Protein AF-A0A0V0RBT5-F1 (afdb_monomer)

Solvent-accessible surface area (backbone atoms only — not comparable to full-atom values): 5412 Å² total; per-residue (Å²): 132,83,79,83,76,93,82,86,87,87,86,82,75,99,66,88,70,91,60,61,60,58,74,75,42,48,32,62,78,66,72,40,61,46,76,42,77,35,51,60,64,87,84,72,54,77,88,79,44,84,80,72,98,59,41,52,40,76,40,63,43,66,46,71,59,96,90,44,74,48,52,58,90,78,54,86,70,114

Organism: NCBI:txid6336

Radius of gyration: 14.99 Å; Cα contacts (8 Å, |Δi|>4): 83; chains: 1; bounding box: 33×44×36 Å

pLDDT: mean 77.5, std 10.6, range [52.09, 92.31]

Foldseek 3Di:
DDPDDDDDDDDDDPDPPPDDCVVPPVCVVVVEAEEDEDEDDPPRDPPDFPPDPHGYHYDYDQDDDPHDTDHSVNDPND

Structure (mmCIF, N/CA/C/O backbone):
data_AF-A0A0V0RBT5-F1
#
_entry.id   AF-A0A0V0RBT5-F1
#
loop_
_atom_site.group_PDB
_atom_site.id
_atom_site.type_symbol
_atom_site.label_atom_id
_atom_site.label_alt_id
_atom_site.label_comp_id
_atom_site.label_asym_id
_atom_site.label_entity_id
_atom_site.label_seq_id
_atom_site.pdbx_PDB_ins_code
_atom_site.Cartn_x
_atom_site.Cartn_y
_atom_site.Cartn_z
_atom_site.occupancy
_atom_site.B_iso_or_equiv
_at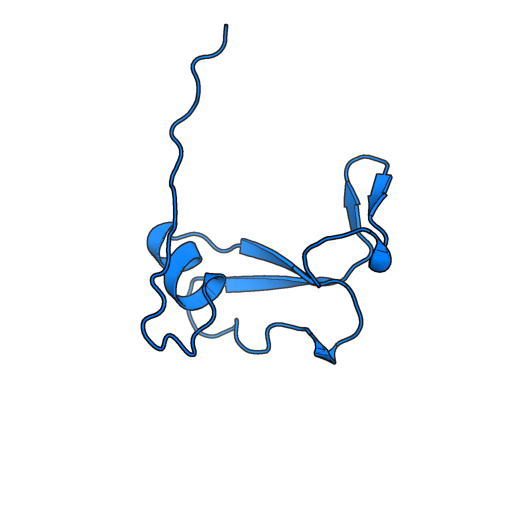om_site.auth_seq_id
_atom_site.auth_comp_id
_atom_site.auth_asym_id
_atom_site.auth_atom_id
_atom_site.pdbx_PDB_model_num
ATOM 1 N N . LEU A 1 1 ? -9.842 29.124 3.342 1.00 73.38 1 LEU A N 1
ATOM 2 C CA . LEU A 1 1 ? -9.706 27.963 2.435 1.00 73.38 1 LEU A CA 1
ATOM 3 C C . LEU A 1 1 ? -8.250 27.540 2.444 1.00 73.38 1 LEU A C 1
ATOM 5 O O . LEU A 1 1 ? -7.402 28.364 2.127 1.00 73.38 1 LEU A O 1
ATOM 9 N N . THR A 1 2 ? -7.955 26.320 2.882 1.00 79.38 2 THR A N 1
ATOM 10 C CA . THR A 1 2 ? -6.592 25.775 2.834 1.00 79.38 2 THR A CA 1
ATOM 11 C C . THR A 1 2 ? -6.227 25.521 1.370 1.00 79.38 2 THR A C 1
ATOM 13 O O . THR A 1 2 ? -7.037 24.904 0.672 1.00 79.38 2 THR A O 1
ATOM 16 N N . PRO A 1 3 ? -5.068 25.993 0.877 1.00 80.19 3 PRO A N 1
ATOM 17 C CA . PRO A 1 3 ? -4.632 25.685 -0.477 1.00 80.19 3 PRO A CA 1
ATOM 18 C C . PRO A 1 3 ? -4.542 24.166 -0.670 1.00 80.19 3 PRO A C 1
ATOM 20 O O . PRO A 1 3 ? -4.072 23.475 0.242 1.00 80.19 3 PRO A O 1
ATOM 23 N N . PRO A 1 4 ? -4.982 23.625 -1.817 1.00 82.50 4 PRO A N 1
ATOM 24 C CA . PRO A 1 4 ? -4.786 22.214 -2.105 1.00 82.50 4 PRO A CA 1
ATOM 25 C C . PRO A 1 4 ? -3.286 21.903 -2.137 1.00 82.50 4 PRO A C 1
ATOM 27 O O . PRO A 1 4 ? -2.495 22.640 -2.726 1.00 82.50 4 PRO A O 1
ATOM 30 N N . GLY A 1 5 ? -2.892 20.823 -1.463 1.00 88.12 5 GLY A N 1
ATOM 31 C CA . GLY A 1 5 ? -1.509 20.355 -1.465 1.00 88.12 5 GLY A CA 1
ATOM 32 C C . GLY A 1 5 ? -1.092 19.784 -2.822 1.00 88.12 5 GLY A C 1
ATOM 33 O O . GLY A 1 5 ? -1.927 19.436 -3.656 1.00 88.12 5 GLY A O 1
ATOM 34 N N . THR A 1 6 ? 0.217 19.650 -3.033 1.00 90.12 6 THR A N 1
ATOM 35 C CA . THR A 1 6 ? 0.774 18.977 -4.213 1.00 90.12 6 THR A CA 1
ATOM 36 C C . THR A 1 6 ? 0.392 17.496 -4.226 1.00 90.12 6 THR A C 1
ATOM 38 O O . THR A 1 6 ? 0.557 16.800 -3.223 1.00 90.12 6 THR A O 1
ATOM 41 N N . VAL A 1 7 ? -0.050 16.993 -5.383 1.00 88.94 7 VAL A N 1
ATOM 42 C CA . VAL A 1 7 ? -0.404 15.580 -5.599 1.00 88.94 7 VAL A CA 1
ATOM 43 C C . VAL A 1 7 ? 0.570 14.939 -6.590 1.00 88.94 7 VAL A C 1
ATOM 45 O O . VAL A 1 7 ? 0.986 15.573 -7.558 1.00 88.94 7 VAL A O 1
ATOM 48 N N . LYS A 1 8 ? 0.918 13.666 -6.362 1.00 88.06 8 LYS A N 1
ATOM 49 C CA . LYS A 1 8 ? 1.662 12.821 -7.309 1.00 88.06 8 LYS A CA 1
ATOM 50 C C . LYS A 1 8 ? 0.729 11.744 -7.866 1.00 88.06 8 LYS A C 1
ATOM 52 O O . LYS A 1 8 ? 0.076 11.053 -7.089 1.00 88.06 8 LYS A O 1
ATOM 57 N N . ILE A 1 9 ? 0.683 11.598 -9.190 1.00 88.69 9 ILE A N 1
ATOM 58 C CA . ILE A 1 9 ? -0.114 10.575 -9.882 1.00 88.69 9 ILE A CA 1
ATOM 59 C C . ILE A 1 9 ? 0.838 9.525 -10.456 1.00 88.69 9 ILE A C 1
ATOM 61 O O . ILE A 1 9 ? 1.783 9.865 -11.164 1.00 88.69 9 ILE A O 1
ATOM 65 N N . PHE A 1 10 ? 0.571 8.254 -10.157 1.00 84.75 10 PHE A N 1
ATOM 66 C CA . PHE A 1 10 ? 1.313 7.106 -10.676 1.00 84.75 10 PHE A CA 1
ATOM 67 C C . PHE A 1 10 ? 0.419 6.332 -11.640 1.00 84.75 10 PHE A C 1
ATOM 69 O O . PHE A 1 10 ? -0.699 5.971 -11.282 1.00 84.75 10 PHE A O 1
ATOM 76 N N . ALA A 1 11 ? 0.908 6.069 -12.850 1.00 84.56 11 ALA A N 1
ATOM 77 C CA . ALA A 1 11 ? 0.176 5.331 -13.872 1.00 84.56 11 ALA A CA 1
ATOM 78 C C . ALA A 1 11 ? 1.073 4.249 -14.482 1.00 84.56 11 ALA A C 1
ATOM 80 O O . ALA A 1 11 ? 2.275 4.453 -14.643 1.00 84.56 11 ALA A O 1
ATOM 81 N N . SER A 1 12 ? 0.481 3.108 -14.834 1.00 77.69 12 SER A N 1
ATOM 82 C CA . SER A 1 12 ? 1.152 2.047 -15.588 1.00 77.69 12 SER A CA 1
ATOM 83 C C . SER A 1 12 ? 0.396 1.791 -16.889 1.00 77.69 12 SER A C 1
ATOM 85 O O . SER A 1 12 ? -0.834 1.818 -16.915 1.00 77.69 12 SER A O 1
ATOM 87 N N . ALA A 1 13 ? 1.134 1.597 -17.981 1.00 78.69 13 ALA A N 1
ATOM 88 C CA . ALA A 1 13 ? 0.571 1.173 -19.258 1.00 78.69 13 ALA A CA 1
ATOM 89 C C . ALA A 1 13 ? 0.498 -0.367 -19.307 1.00 78.69 13 ALA A C 1
ATOM 91 O O . ALA A 1 13 ? 1.293 -1.022 -18.626 1.00 78.69 13 ALA A O 1
ATOM 92 N N . PRO A 1 14 ? -0.388 -0.963 -20.126 1.00 71.94 14 PRO A N 1
ATOM 93 C CA . PRO A 1 14 ? -0.488 -2.415 -20.325 1.00 71.94 14 PRO A CA 1
ATOM 94 C C . PRO A 1 14 ? 0.703 -2.993 -21.122 1.00 71.94 14 PRO A C 1
ATOM 96 O O . PRO A 1 14 ? 0.539 -3.674 -22.128 1.00 71.94 14 PRO A O 1
ATOM 99 N N . VAL A 1 15 ? 1.929 -2.718 -20.679 1.00 61.34 15 VAL A N 1
ATOM 100 C CA . VAL A 1 15 ? 3.181 -3.195 -21.273 1.00 61.34 15 VAL A CA 1
ATOM 101 C C . VAL A 1 15 ? 3.800 -4.244 -20.361 1.00 61.34 15 VAL A C 1
ATOM 103 O O . VAL A 1 15 ? 4.687 -3.932 -19.589 1.00 61.34 15 VAL A O 1
ATOM 106 N N . ALA A 1 16 ? 3.286 -5.476 -20.397 1.00 56.03 16 ALA A N 1
ATOM 107 C CA . ALA A 1 16 ? 3.902 -6.688 -19.828 1.00 56.03 16 ALA A CA 1
ATOM 108 C C . ALA A 1 16 ? 4.674 -6.536 -18.488 1.00 56.03 16 ALA A C 1
ATOM 110 O O . ALA A 1 16 ? 5.667 -7.229 -18.255 1.00 56.03 16 ALA A O 1
ATOM 111 N N . TYR A 1 17 ? 4.246 -5.650 -17.584 1.00 54.34 17 TYR A N 1
ATOM 112 C CA . TYR A 1 17 ? 4.862 -5.530 -16.272 1.00 54.34 17 TYR A CA 1
ATOM 113 C C . TYR A 1 17 ? 4.323 -6.673 -15.420 1.00 54.34 17 TYR A C 1
ATOM 115 O O . TYR A 1 17 ? 3.221 -6.606 -14.890 1.00 54.34 17 TYR A O 1
ATOM 123 N N . SER A 1 18 ? 5.121 -7.731 -15.272 1.00 56.12 18 SER A N 1
ATOM 124 C CA . SER A 1 18 ? 4.852 -8.819 -14.315 1.00 56.12 18 SER A CA 1
ATOM 125 C C . SER A 1 18 ? 5.118 -8.416 -12.852 1.00 56.12 18 SER A C 1
ATOM 127 O O . SER A 1 18 ? 5.190 -9.263 -11.964 1.00 56.12 18 SER A O 1
ATOM 129 N N . SER A 1 19 ? 5.333 -7.123 -12.598 1.00 62.41 19 SER A N 1
ATOM 130 C CA . SER A 1 19 ? 5.998 -6.624 -11.400 1.00 62.41 19 SER A CA 1
ATOM 131 C C . SER A 1 19 ? 5.047 -5.772 -10.560 1.00 62.41 19 SER A C 1
ATOM 133 O O . SER A 1 19 ? 4.385 -4.881 -11.082 1.00 62.41 19 SER A O 1
ATOM 135 N N . ASP A 1 20 ? 5.033 -6.011 -9.249 1.00 75.69 20 ASP A N 1
ATOM 136 C CA . ASP A 1 20 ? 4.224 -5.279 -8.269 1.00 75.69 20 ASP A CA 1
ATOM 137 C C . ASP A 1 20 ? 4.419 -3.747 -8.355 1.00 75.69 20 ASP A C 1
ATOM 139 O O . ASP A 1 20 ? 5.557 -3.261 -8.286 1.00 75.69 20 ASP A O 1
ATOM 143 N N . VAL A 1 21 ? 3.319 -2.995 -8.508 1.00 81.38 21 VAL A N 1
ATOM 144 C CA . VAL A 1 21 ? 3.326 -1.531 -8.706 1.00 81.38 21 VAL A CA 1
ATOM 145 C C . VAL A 1 21 ? 3.822 -0.774 -7.471 1.00 81.38 21 VAL A C 1
ATOM 147 O O . VAL A 1 21 ? 4.487 0.258 -7.603 1.00 81.38 21 VAL A O 1
ATOM 150 N N . TYR A 1 22 ? 3.570 -1.296 -6.269 1.00 82.94 22 TYR A N 1
ATOM 151 C CA . TYR A 1 22 ? 3.996 -0.660 -5.026 1.00 82.94 22 TYR A CA 1
ATOM 152 C C . TYR A 1 22 ? 5.517 -0.695 -4.900 1.00 82.94 22 TYR A C 1
ATOM 154 O O . TYR A 1 22 ? 6.146 0.351 -4.740 1.00 82.94 22 TYR A O 1
ATOM 162 N N . LEU A 1 23 ? 6.114 -1.877 -5.047 1.00 77.69 23 LEU A N 1
ATOM 163 C CA . LEU A 1 23 ? 7.543 -2.118 -4.890 1.00 77.69 23 LEU A CA 1
ATOM 164 C C . LEU A 1 23 ? 8.371 -1.553 -6.046 1.00 77.69 23 LEU A C 1
ATOM 166 O O . LEU A 1 23 ? 9.457 -1.008 -5.837 1.00 77.69 23 LEU A O 1
ATOM 170 N N . ASN A 1 24 ? 7.906 -1.722 -7.285 1.00 77.00 24 ASN A N 1
ATOM 171 C CA . ASN A 1 24 ? 8.726 -1.394 -8.451 1.00 77.00 24 ASN A CA 1
ATOM 172 C C . ASN A 1 24 ? 8.601 0.057 -8.891 1.00 77.00 24 ASN A C 1
ATOM 174 O O . ASN A 1 24 ? 9.493 0.528 -9.597 1.00 77.00 24 ASN A O 1
ATOM 178 N N . TYR A 1 25 ? 7.546 0.749 -8.463 1.00 82.31 25 TYR A N 1
ATOM 179 C CA . TYR A 1 25 ? 7.249 2.094 -8.928 1.00 82.31 25 TYR A CA 1
ATOM 180 C C . TYR A 1 25 ? 7.026 3.064 -7.769 1.00 82.31 25 TYR A C 1
ATOM 182 O O . TYR A 1 25 ? 7.830 3.976 -7.572 1.00 82.31 25 TYR A O 1
ATOM 190 N N . ILE A 1 26 ? 5.988 2.845 -6.957 1.00 86.50 26 ILE A N 1
ATOM 191 C CA . ILE A 1 26 ? 5.527 3.854 -5.995 1.00 86.50 26 ILE A CA 1
ATOM 192 C C . ILE A 1 26 ? 6.575 4.128 -4.910 1.00 86.50 26 ILE A C 1
ATOM 194 O O . ILE A 1 26 ? 6.982 5.278 -4.754 1.00 86.50 26 ILE A O 1
ATOM 198 N N . VAL A 1 27 ? 7.067 3.108 -4.192 1.00 87.19 27 VAL A N 1
ATOM 199 C CA . VAL A 1 27 ? 8.032 3.340 -3.095 1.00 87.19 27 VAL 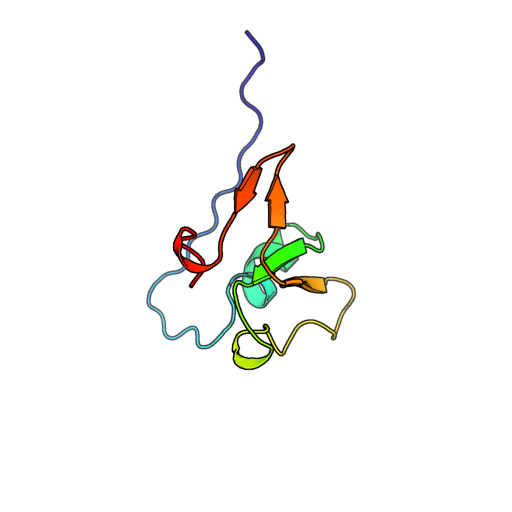A CA 1
ATOM 200 C C . VAL A 1 27 ? 9.338 3.950 -3.592 1.00 87.19 27 VAL A C 1
ATOM 202 O O . VAL A 1 27 ? 9.914 4.785 -2.902 1.00 87.19 27 VAL A O 1
ATOM 205 N N . LYS A 1 28 ? 9.781 3.586 -4.804 1.00 84.69 28 LYS A N 1
ATOM 206 C CA . LYS A 1 28 ? 11.021 4.097 -5.403 1.00 84.69 28 LYS A CA 1
ATOM 207 C C . LYS A 1 28 ? 10.913 5.571 -5.772 1.00 84.69 28 LYS A C 1
ATOM 209 O O . LYS A 1 28 ? 11.821 6.326 -5.469 1.00 84.69 28 LYS A O 1
ATOM 214 N N . ILE A 1 29 ? 9.809 5.988 -6.392 1.00 86.69 29 ILE A N 1
ATOM 215 C CA . ILE A 1 29 ? 9.615 7.387 -6.809 1.00 86.69 29 ILE A CA 1
ATOM 216 C C . ILE A 1 29 ? 9.234 8.284 -5.622 1.00 86.69 29 ILE A C 1
ATOM 218 O O . ILE A 1 29 ? 9.517 9.484 -5.616 1.00 86.69 29 ILE A O 1
ATOM 222 N N . LEU A 1 30 ? 8.554 7.729 -4.616 1.00 89.12 30 LEU A N 1
ATOM 223 C CA . LEU A 1 30 ? 8.290 8.444 -3.370 1.00 89.12 30 LEU A CA 1
ATOM 224 C C . LEU A 1 30 ? 9.505 8.499 -2.442 1.00 89.12 30 LEU A C 1
ATOM 226 O O . LEU A 1 30 ? 9.480 9.304 -1.516 1.00 89.12 30 LEU A O 1
ATOM 230 N N . GLU A 1 31 ? 10.512 7.649 -2.666 1.00 89.56 31 GLU A N 1
ATOM 231 C CA . GLU A 1 31 ? 11.650 7.426 -1.764 1.00 89.56 31 GLU A CA 1
ATOM 232 C C . GLU A 1 31 ? 11.199 7.164 -0.316 1.00 89.56 31 GLU A C 1
ATOM 234 O O . GLU A 1 31 ? 11.814 7.603 0.654 1.00 89.56 31 GLU A O 1
ATOM 239 N N . LYS A 1 32 ? 10.074 6.452 -0.162 1.00 87.69 32 LYS A N 1
ATOM 240 C CA . LYS A 1 32 ? 9.423 6.238 1.133 1.00 87.69 32 LYS A CA 1
ATOM 241 C C . LYS A 1 32 ? 8.826 4.840 1.236 1.00 87.69 32 LYS A C 1
ATOM 243 O O . LYS A 1 32 ? 8.144 4.378 0.323 1.00 87.69 32 LYS A O 1
ATOM 248 N N . SER A 1 33 ? 9.064 4.190 2.373 1.00 87.62 33 SER A N 1
ATOM 249 C CA . SER A 1 33 ? 8.418 2.923 2.725 1.00 87.62 33 SER A CA 1
ATOM 250 C C . SER A 1 33 ? 6.916 3.112 2.945 1.00 87.62 33 SER A C 1
ATOM 252 O O . SER A 1 33 ? 6.474 4.181 3.373 1.00 87.62 33 SER A O 1
ATOM 254 N N . MET A 1 34 ? 6.132 2.070 2.672 1.00 87.69 34 MET A N 1
ATOM 255 C CA . MET A 1 34 ? 4.674 2.105 2.789 1.00 87.69 34 MET A CA 1
ATOM 256 C C . MET A 1 34 ? 4.120 0.845 3.443 1.00 87.69 34 MET A C 1
ATOM 258 O O . MET A 1 34 ? 4.713 -0.229 3.364 1.00 87.69 34 MET A O 1
ATOM 262 N N . GLN A 1 35 ? 2.945 0.996 4.040 1.00 86.44 35 GLN A N 1
ATOM 263 C CA . GLN A 1 35 ? 2.098 -0.098 4.485 1.00 86.44 35 GLN A CA 1
ATOM 264 C C . GLN A 1 35 ? 0.943 -0.257 3.500 1.00 86.44 35 GLN A C 1
ATOM 266 O O . GLN A 1 35 ? 0.343 0.736 3.085 1.00 86.44 35 GLN A O 1
ATOM 271 N N . VAL A 1 36 ? 0.654 -1.492 3.113 1.00 83.31 36 VAL A N 1
ATOM 272 C CA . VAL A 1 36 ? -0.436 -1.835 2.200 1.00 83.31 36 VAL A CA 1
ATOM 273 C C . VAL A 1 36 ? -1.413 -2.746 2.916 1.00 83.31 36 VAL A C 1
ATOM 275 O O . VAL A 1 36 ? -1.020 -3.717 3.559 1.00 83.31 36 VAL A O 1
ATOM 278 N N . TYR A 1 37 ? -2.692 -2.402 2.836 1.00 83.00 37 TYR A N 1
ATOM 279 C CA . TYR A 1 37 ? -3.748 -3.234 3.385 1.00 83.00 37 TYR A CA 1
ATOM 280 C C . TYR A 1 37 ? -3.866 -4.522 2.569 1.00 83.00 37 TYR A C 1
ATOM 282 O O . TYR A 1 37 ? -3.855 -4.490 1.339 1.00 83.00 37 TYR A O 1
ATOM 290 N N . THR A 1 38 ? -3.958 -5.652 3.260 1.00 79.50 38 THR A N 1
ATOM 291 C CA . THR A 1 38 ? -4.105 -6.971 2.645 1.00 79.50 38 THR A CA 1
ATOM 292 C C . THR A 1 38 ? -5.254 -7.699 3.336 1.00 79.50 38 THR A C 1
ATOM 294 O O . THR A 1 38 ? -5.072 -8.241 4.432 1.00 79.50 38 THR A O 1
ATOM 297 N N . PRO A 1 39 ? -6.458 -7.696 2.748 1.00 72.75 39 PRO A N 1
ATOM 298 C CA . PRO A 1 39 ? -7.585 -8.415 3.312 1.00 72.75 39 PRO A CA 1
ATOM 299 C C . PRO A 1 39 ? -7.398 -9.925 3.125 1.00 72.75 39 PRO A C 1
ATOM 301 O O . PRO A 1 39 ? -7.206 -10.415 2.014 1.00 72.75 39 PRO A O 1
ATOM 304 N N . GLY A 1 40 ? -7.488 -10.683 4.219 1.00 66.44 40 GLY A N 1
ATOM 305 C CA . GLY A 1 40 ? -7.529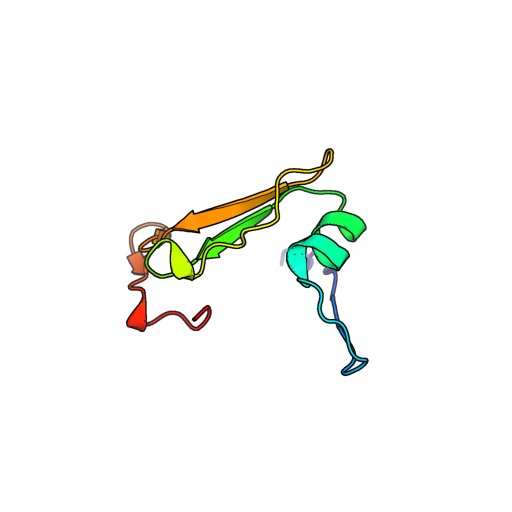 -12.148 4.189 1.00 66.44 40 GLY A CA 1
ATOM 306 C C . GLY A 1 40 ? -6.359 -12.853 4.881 1.00 66.44 40 GLY A C 1
ATOM 307 O O . GLY A 1 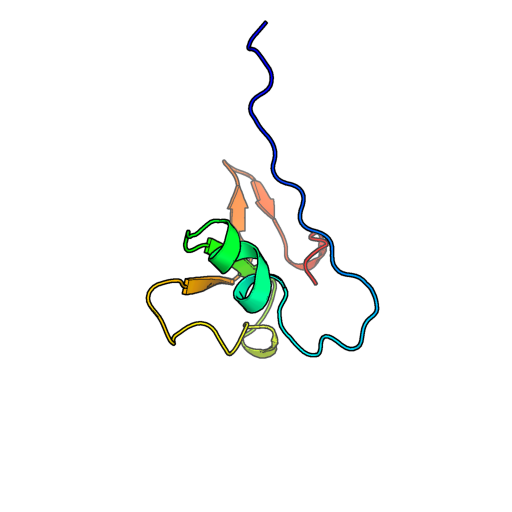40 ? -5.614 -12.272 5.666 1.00 66.44 40 GLY A O 1
ATOM 308 N N . THR A 1 41 ? -6.241 -14.157 4.612 1.00 63.44 41 THR A N 1
ATOM 309 C CA . THR A 1 41 ? -5.205 -15.051 5.154 1.00 63.44 41 THR A CA 1
ATOM 310 C C . THR A 1 41 ? -3.893 -14.962 4.360 1.00 63.44 41 THR A C 1
ATOM 312 O O . THR A 1 41 ? -3.851 -14.407 3.266 1.00 63.44 41 THR A O 1
ATOM 315 N N . THR A 1 42 ? -2.811 -15.550 4.886 1.00 58.88 42 THR A N 1
ATOM 316 C CA . THR A 1 42 ? -1.399 -15.465 4.429 1.00 58.88 42 THR A CA 1
ATOM 317 C C . THR A 1 42 ? -1.104 -15.743 2.940 1.00 58.88 42 THR A C 1
ATOM 319 O O . THR A 1 42 ? 0.030 -15.575 2.492 1.00 58.88 42 THR A O 1
ATOM 322 N N . THR A 1 43 ? -2.093 -16.155 2.150 1.00 58.66 43 THR A N 1
ATOM 323 C CA . THR A 1 43 ? -1.997 -16.455 0.716 1.00 58.66 43 THR A CA 1
ATOM 324 C C . THR A 1 43 ? -1.905 -15.218 -0.176 1.00 58.66 43 THR A C 1
ATOM 326 O O . THR A 1 43 ? -1.266 -15.303 -1.222 1.00 58.66 43 THR A O 1
ATOM 329 N N . THR A 1 44 ? -2.487 -14.087 0.235 1.00 60.50 44 THR A N 1
ATOM 330 C CA . THR A 1 44 ? -2.542 -12.837 -0.560 1.00 60.50 44 THR A CA 1
ATOM 331 C C . THR A 1 44 ? -1.452 -11.834 -0.166 1.00 60.50 44 THR A C 1
ATOM 333 O O . THR A 1 44 ? -1.365 -10.737 -0.706 1.00 60.50 44 THR A O 1
ATOM 336 N N . VAL A 1 45 ? -0.590 -12.215 0.779 1.00 65.62 45 VAL A N 1
ATOM 337 C CA . VAL A 1 45 ? 0.532 -11.402 1.255 1.00 65.62 45 VAL A CA 1
ATOM 338 C C . VAL A 1 45 ? 1.491 -11.143 0.102 1.00 65.62 45 VAL A C 1
ATOM 340 O O . VAL A 1 45 ? 1.943 -12.085 -0.559 1.00 65.62 45 VAL A O 1
ATOM 343 N N . LEU A 1 46 ? 1.869 -9.879 -0.100 1.00 68.38 46 LEU A N 1
ATOM 344 C CA . LEU A 1 46 ? 2.981 -9.538 -0.980 1.00 68.38 46 LEU A CA 1
ATOM 345 C C . LEU A 1 46 ? 4.242 -10.211 -0.444 1.00 68.38 46 LEU A C 1
ATOM 347 O O . LEU A 1 46 ? 4.869 -9.746 0.504 1.00 68.38 46 LEU A O 1
ATOM 351 N N . ARG A 1 47 ? 4.608 -11.340 -1.060 1.00 60.47 47 ARG A N 1
ATOM 352 C CA . ARG A 1 47 ? 5.733 -12.191 -0.637 1.00 60.47 47 ARG A CA 1
ATOM 353 C C . ARG A 1 47 ? 7.093 -11.515 -0.797 1.00 60.47 47 ARG A C 1
ATOM 355 O O . ARG A 1 47 ? 8.102 -12.051 -0.350 1.00 60.47 47 ARG A O 1
ATOM 362 N N . LYS A 1 48 ? 7.146 -10.375 -1.48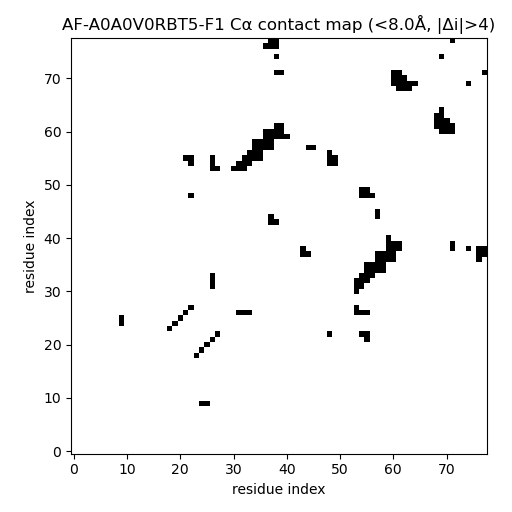4 1.00 62.66 48 LYS A N 1
ATOM 363 C CA . LYS A 1 48 ? 8.385 -9.725 -1.897 1.00 62.66 48 LYS A CA 1
ATOM 364 C C . LYS A 1 48 ? 8.392 -8.284 -1.420 1.00 62.66 48 LYS A C 1
ATOM 366 O O . LYS A 1 48 ? 7.959 -7.387 -2.129 1.00 62.66 48 LYS A O 1
ATOM 371 N N . SER A 1 49 ? 8.912 -8.059 -0.224 1.00 57.00 49 SER A N 1
ATOM 372 C CA . SER A 1 49 ? 9.089 -6.698 0.275 1.00 57.00 49 SER A CA 1
ATOM 373 C C . SER A 1 49 ? 10.116 -6.599 1.400 1.00 57.00 49 SER A C 1
ATOM 375 O O . SER A 1 49 ? 9.890 -5.944 2.408 1.00 57.00 49 SER A O 1
ATOM 377 N N . CYS A 1 50 ? 11.269 -7.252 1.247 1.00 52.09 50 CYS A N 1
ATOM 378 C CA . CYS A 1 50 ? 12.331 -7.217 2.262 1.00 52.09 50 CYS A CA 1
ATOM 379 C C . CYS A 1 50 ? 13.755 -7.246 1.674 1.00 52.09 50 CYS A C 1
ATOM 381 O O . CYS A 1 50 ? 14.647 -7.845 2.263 1.00 52.09 50 CYS A O 1
ATOM 383 N N . ALA A 1 51 ? 14.007 -6.608 0.528 1.00 58.22 51 ALA A N 1
ATOM 384 C CA . ALA A 1 51 ? 15.379 -6.434 0.042 1.00 58.22 51 ALA A CA 1
ATOM 385 C C . ALA A 1 51 ? 15.604 -4.988 -0.421 1.00 58.22 51 ALA A C 1
ATOM 387 O O . ALA A 1 51 ? 15.130 -4.593 -1.483 1.00 58.22 51 ALA A O 1
ATOM 388 N N . GLY A 1 52 ? 16.307 -4.205 0.402 1.00 70.38 52 GLY A N 1
ATOM 389 C CA . GLY A 1 52 ? 16.634 -2.798 0.150 1.00 70.38 52 GLY A CA 1
ATOM 390 C C . GLY A 1 52 ? 16.211 -1.851 1.287 1.00 70.38 52 GLY A C 1
ATOM 391 O O . GLY A 1 52 ? 15.559 -2.282 2.238 1.00 70.38 52 GLY A O 1
ATOM 392 N N . PRO A 1 53 ? 16.586 -0.559 1.208 1.00 78.88 53 PRO A N 1
ATOM 393 C CA . PRO A 1 53 ? 16.269 0.444 2.233 1.00 78.88 53 PRO A CA 1
ATOM 394 C C . PRO A 1 53 ? 14.783 0.844 2.271 1.00 78.88 53 PRO A C 1
ATOM 396 O O . PRO A 1 53 ? 14.314 1.365 3.279 1.00 78.88 53 PRO A O 1
ATOM 399 N N . LEU A 1 54 ? 14.036 0.590 1.192 1.00 84.56 54 LEU A N 1
ATOM 400 C CA . LEU A 1 54 ? 12.610 0.897 1.071 1.00 84.56 54 LEU A CA 1
ATOM 401 C C . LEU A 1 54 ? 11.782 -0.385 1.189 1.00 84.56 54 LEU A C 1
ATOM 403 O O . LEU A 1 54 ? 12.107 -1.394 0.559 1.00 84.56 54 LEU A O 1
ATOM 407 N N . LYS A 1 55 ? 10.709 -0.339 1.985 1.00 83.38 55 LYS A N 1
ATOM 408 C CA . LYS A 1 55 ? 9.875 -1.502 2.325 1.00 83.38 55 LYS A CA 1
ATOM 409 C C . LYS A 1 55 ? 8.408 -1.299 1.950 1.00 83.38 55 LYS A C 1
ATOM 411 O O . LYS A 1 55 ? 7.904 -0.176 1.964 1.00 83.38 55 LYS A O 1
ATOM 416 N N . VAL A 1 56 ? 7.733 -2.410 1.659 1.00 84.06 56 VAL A N 1
ATOM 417 C CA . VAL A 1 56 ? 6.275 -2.493 1.483 1.00 84.06 56 VAL A CA 1
ATOM 418 C C . VAL A 1 56 ? 5.744 -3.513 2.486 1.00 84.06 56 VAL A C 1
ATOM 420 O O . VAL A 1 56 ? 5.931 -4.711 2.320 1.00 84.06 56 VAL A O 1
ATOM 423 N N . GLU A 1 57 ? 5.125 -3.072 3.566 1.00 83.25 57 GLU A N 1
ATOM 424 C CA . GLU A 1 57 ? 4.692 -3.973 4.636 1.00 83.25 57 GLU A CA 1
ATOM 425 C C . GLU A 1 57 ? 3.200 -4.268 4.517 1.00 83.25 57 GLU A C 1
ATOM 427 O O . GLU A 1 57 ? 2.397 -3.359 4.323 1.00 83.25 57 GLU A O 1
ATOM 432 N N . ASN A 1 58 ? 2.825 -5.541 4.625 1.00 82.75 58 ASN A N 1
ATOM 433 C CA . ASN A 1 58 ? 1.418 -5.929 4.603 1.00 82.75 58 ASN A CA 1
ATOM 434 C C . ASN A 1 58 ? 0.796 -5.632 5.972 1.00 82.75 58 ASN A C 1
ATOM 436 O O . ASN A 1 58 ? 1.338 -6.032 7.003 1.00 82.75 58 ASN A O 1
ATOM 440 N N . VAL A 1 59 ? -0.362 -4.980 5.971 1.00 84.12 59 VAL A N 1
ATOM 441 C CA . VAL A 1 59 ? -1.227 -4.811 7.138 1.00 84.12 59 VAL A CA 1
ATOM 442 C C . VAL A 1 59 ? -2.434 -5.710 6.927 1.00 84.12 59 VAL A C 1
ATOM 444 O O . VAL A 1 59 ? -3.283 -5.437 6.077 1.00 84.12 59 VAL A O 1
ATOM 447 N N . LEU A 1 60 ? -2.469 -6.818 7.664 1.00 81.75 60 LEU A N 1
ATOM 448 C CA . LEU A 1 60 ? -3.519 -7.820 7.520 1.00 81.75 60 LEU A CA 1
ATOM 449 C C . LEU A 1 60 ? -4.841 -7.296 8.079 1.00 81.75 60 LEU A C 1
ATOM 451 O O . LEU A 1 60 ? -4.878 -6.744 9.178 1.00 81.75 60 LEU A O 1
ATOM 455 N N . GLY A 1 61 ? -5.910 -7.474 7.306 1.00 78.50 61 GLY A N 1
ATOM 456 C CA . GLY A 1 61 ? -7.259 -7.124 7.734 1.00 78.50 61 GLY A CA 1
ATOM 457 C C . GLY A 1 61 ? -7.879 -8.113 8.730 1.00 78.50 61 GLY A C 1
ATOM 458 O O . GLY A 1 61 ? -7.411 -9.250 8.836 1.00 78.50 61 GLY A O 1
ATOM 459 N N . PRO A 1 62 ? -8.980 -7.718 9.398 1.00 84.25 62 PRO A N 1
ATOM 460 C CA . PRO A 1 62 ? -9.649 -6.411 9.304 1.00 84.25 62 PRO A CA 1
ATOM 461 C C . PRO A 1 62 ? -8.832 -5.270 9.942 1.00 84.25 62 PRO A C 1
ATOM 463 O O . PRO A 1 62 ? -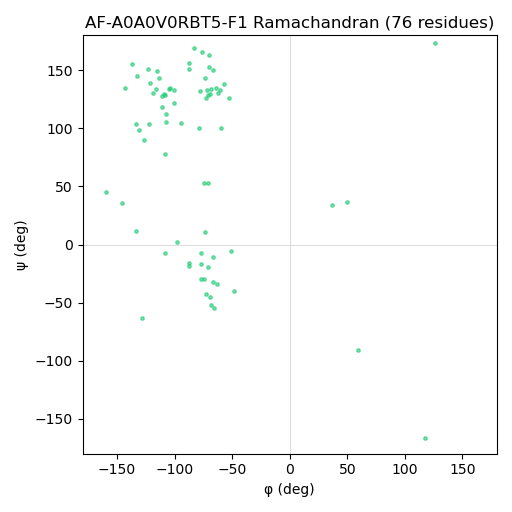8.014 -5.507 10.826 1.00 84.25 62 PRO A O 1
ATOM 466 N N . ILE A 1 63 ? -9.025 -4.033 9.466 1.00 83.88 63 ILE A N 1
ATOM 467 C CA . ILE A 1 63 ? -8.397 -2.833 10.050 1.00 83.88 63 ILE A CA 1
ATOM 468 C C . ILE A 1 63 ? -9.456 -1.902 10.625 1.00 83.88 63 ILE A C 1
ATOM 470 O O . ILE A 1 63 ? -10.560 -1.806 10.091 1.00 83.88 63 ILE A O 1
ATOM 474 N N . THR A 1 64 ? -9.091 -1.166 11.671 1.00 87.69 64 THR A N 1
ATOM 475 C CA . THR A 1 64 ? -9.934 -0.114 12.241 1.00 87.69 64 THR A CA 1
ATOM 476 C C . THR A 1 64 ? -9.454 1.244 11.756 1.00 87.69 64 THR A C 1
ATOM 478 O O . THR A 1 64 ? -8.307 1.629 11.987 1.00 87.69 64 THR A O 1
ATOM 481 N N . VAL A 1 65 ? -10.335 1.993 11.098 1.00 85.31 65 VAL A N 1
ATOM 482 C CA . VAL A 1 65 ? -10.085 3.386 10.720 1.00 85.31 65 VAL A CA 1
ATOM 483 C C . VAL A 1 65 ? -10.931 4.277 11.615 1.00 85.31 65 VAL A C 1
ATOM 485 O O . VAL A 1 65 ? -12.157 4.289 11.511 1.00 85.31 65 VAL A O 1
ATOM 488 N N . LYS A 1 66 ? -10.260 5.035 12.491 1.00 87.25 66 LYS A N 1
ATOM 489 C CA . LYS A 1 66 ? -10.876 5.776 13.604 1.00 87.25 66 LYS A CA 1
ATOM 490 C C . LYS A 1 66 ? -11.612 4.810 14.541 1.00 87.25 66 LYS A C 1
ATOM 492 O O . LYS A 1 66 ? -10.957 4.228 15.392 1.00 87.25 66 LYS A O 1
ATOM 497 N N . ASP A 1 67 ? -12.895 4.556 14.295 1.00 92.31 67 ASP A N 1
ATOM 498 C CA . AS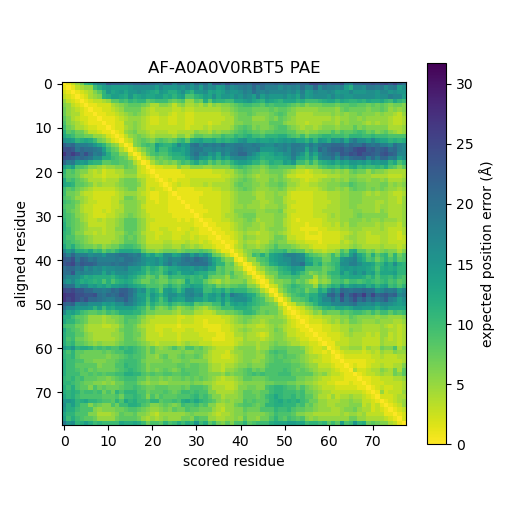P A 1 67 ? -13.756 3.673 15.097 1.00 92.31 67 ASP A CA 1
ATOM 499 C C . ASP A 1 67 ? -14.584 2.714 14.223 1.00 92.31 67 ASP A C 1
ATOM 501 O O . ASP A 1 67 ? -15.543 2.095 14.676 1.00 92.31 67 ASP A O 1
ATOM 505 N N . THR A 1 68 ? -14.254 2.623 12.933 1.00 88.00 68 THR A N 1
ATOM 506 C CA . THR A 1 68 ? -14.953 1.767 11.973 1.00 88.00 68 THR A CA 1
ATOM 507 C C . THR A 1 68 ? -14.046 0.621 11.562 1.00 88.00 68 THR A C 1
ATOM 509 O O . THR A 1 68 ? -12.981 0.843 10.983 1.00 88.00 68 THR A O 1
ATOM 512 N N . GLU A 1 69 ? -14.471 -0.603 11.861 1.00 88.56 69 GLU A N 1
ATOM 513 C CA . GLU A 1 69 ? -13.848 -1.804 11.316 1.00 88.56 69 GLU A CA 1
ATOM 514 C C . GLU A 1 69 ? -14.188 -1.910 9.826 1.00 88.56 69 GLU A C 1
ATOM 516 O O . GLU A 1 69 ? -15.353 -1.815 9.440 1.00 88.56 69 GLU A O 1
ATOM 521 N N . ILE A 1 70 ? -13.170 -2.092 8.988 1.00 84.06 70 ILE A N 1
ATOM 522 C CA . ILE A 1 70 ? -13.341 -2.376 7.565 1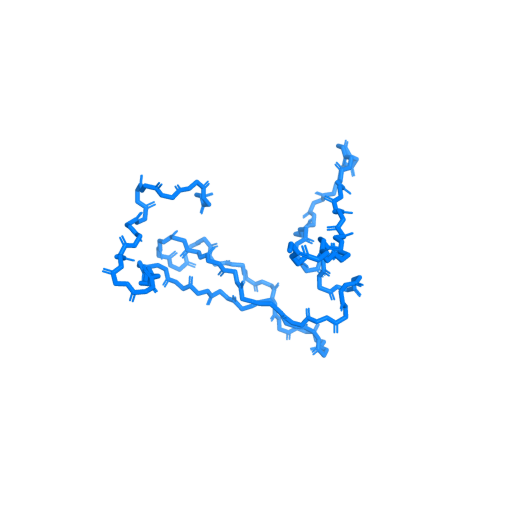.00 84.06 70 ILE A CA 1
ATOM 523 C C . ILE A 1 70 ? -13.299 -3.897 7.391 1.00 84.06 70 ILE A C 1
ATOM 525 O O . ILE A 1 70 ? -12.213 -4.495 7.466 1.00 84.06 70 ILE A O 1
ATOM 529 N N . PRO A 1 71 ? -14.454 -4.555 7.176 1.00 78.44 71 PRO A N 1
ATOM 530 C CA . PRO A 1 71 ? -14.480 -5.990 6.984 1.00 78.44 71 PRO A CA 1
ATOM 531 C C . PRO A 1 71 ? -13.926 -6.342 5.602 1.00 78.44 71 PRO A C 1
ATOM 533 O O . PRO A 1 71 ? -14.208 -5.684 4.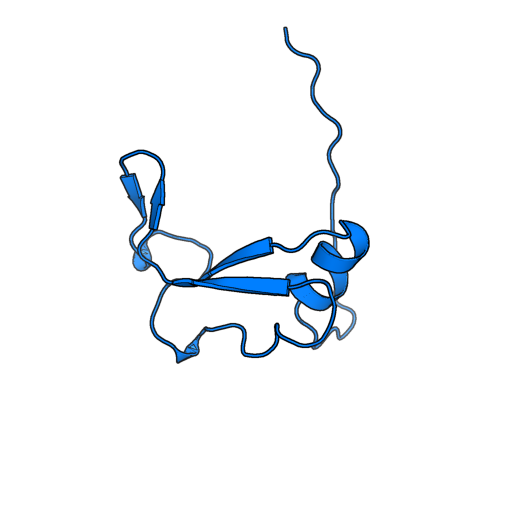602 1.00 78.44 71 PRO A O 1
ATOM 536 N N . ILE A 1 72 ? -13.199 -7.457 5.542 1.00 78.31 72 ILE A N 1
ATOM 537 C CA . ILE A 1 72 ? -12.519 -7.981 4.343 1.00 78.31 72 ILE A CA 1
ATOM 538 C C . ILE A 1 72 ? -13.449 -8.007 3.112 1.00 78.31 72 ILE A C 1
ATOM 540 O O . ILE A 1 72 ? -13.043 -7.667 2.007 1.00 78.31 72 ILE A O 1
ATOM 544 N N . GLY A 1 73 ? -14.719 -8.382 3.295 1.00 75.69 73 GLY A N 1
ATOM 545 C CA . GLY A 1 73 ? -15.694 -8.498 2.206 1.00 75.69 73 GLY A CA 1
ATOM 546 C C . GLY A 1 73 ? -16.276 -7.177 1.688 1.00 75.69 73 GLY A C 1
ATOM 547 O O . GLY A 1 73 ? -17.005 -7.207 0.699 1.00 75.69 73 GLY A O 1
ATOM 548 N N . GLN A 1 74 ? -15.999 -6.040 2.325 1.00 78.19 74 GLN A N 1
ATOM 549 C CA . GLN A 1 74 ? -16.512 -4.729 1.900 1.00 78.19 74 GLN A CA 1
ATOM 550 C C . GLN A 1 74 ? -15.430 -3.826 1.299 1.00 78.19 74 GLN A C 1
ATOM 552 O O . GLN A 1 74 ? -15.766 -2.783 0.742 1.00 78.19 74 GLN A O 1
ATOM 557 N N . ASP A 1 75 ? -14.162 -4.236 1.360 1.00 77.81 75 ASP A N 1
ATOM 558 C CA . ASP A 1 75 ? -13.054 -3.514 0.740 1.00 77.81 75 ASP A CA 1
ATOM 559 C C . ASP A 1 75 ? -12.841 -3.944 -0.729 1.00 77.81 75 ASP A C 1
ATOM 561 O O . ASP A 1 75 ? -13.167 -5.071 -1.131 1.00 77.81 75 ASP A O 1
ATOM 565 N N . SER A 1 76 ? -12.332 -3.023 -1.553 1.00 77.94 76 SER A N 1
ATOM 566 C CA . SER A 1 76 ? -12.038 -3.256 -2.972 1.00 77.94 76 SER A CA 1
ATOM 567 C C . SER A 1 76 ? -10.641 -3.829 -3.215 1.00 77.94 76 SER A C 1
ATOM 569 O O . SER A 1 76 ? -10.399 -4.363 -4.297 1.00 77.94 76 SER A O 1
ATOM 571 N N . ALA A 1 77 ? -9.743 -3.760 -2.231 1.00 74.56 77 ALA A N 1
ATOM 572 C CA . ALA A 1 77 ? -8.388 -4.299 -2.274 1.00 74.56 77 ALA A CA 1
ATOM 573 C C . ALA A 1 77 ? -8.371 -5.832 -2.133 1.00 74.56 77 ALA A C 1
ATOM 575 O O . ALA A 1 77 ? -7.708 -6.360 -1.252 1.00 74.56 77 ALA A O 1
ATOM 576 N N . ARG A 1 78 ? -9.133 -6.548 -2.963 1.00 62.84 78 ARG A N 1
ATOM 577 C CA . ARG A 1 78 ? -9.270 -8.014 -2.941 1.00 62.84 78 ARG A CA 1
ATOM 578 C C . ARG A 1 78 ? -8.123 -8.747 -3.624 1.00 62.84 78 ARG A C 1
ATOM 580 O O . ARG A 1 78 ? -7.609 -8.223 -4.636 1.00 62.84 78 ARG A O 1
#

Nearest PDB structures (foldseek):
  7r7a-assembly1_w  TM=3.707E-01  e=5.688E+00  Saccharomyces cerevisiae BY4741

Secondary structure (DSSP, 8-state):
-PPPPP-------SS---S-HIIIIIHHHHTS-EEEEE-SSTTSS-S---SSSS-EEEEESPEEETTEEE-GGG-S--

Mean predicted aligned error: 7.83 Å

Sequence (78 aa):
LTPPGTVKIFASAPVAYSSDVYLNYIVKILEKSMQVYTPGTTTTVLRKSCAGPLKVENVLGPITVKDTEIPIGQDSAR